Prote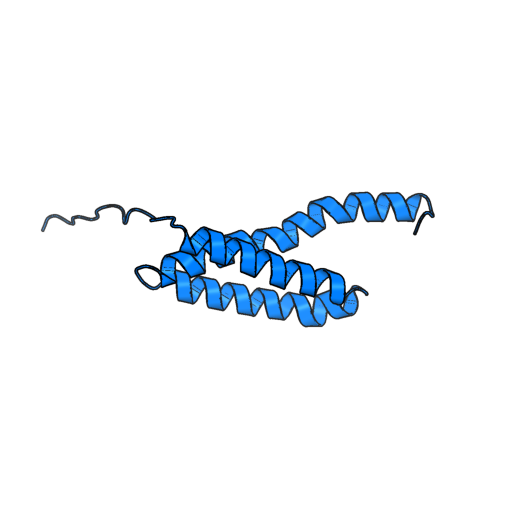in AF-A0A6N4V7I0-F1 (afdb_monomer_lite)

pLDDT: mean 78.99, std 10.54, range [45.84, 93.19]

Secondary structure (DSSP, 8-state):
-------------HHHHHHHHHHHHHHHHHHHHT-SHHHIIIIIHHHHHHHHHHHHHHHTSSTHHHHHHHHHHHHHTHHHHHHHHHHHHHHHHHHTT--

Foldseek 3Di:
DPPPPPPPPQDQDPLLQVL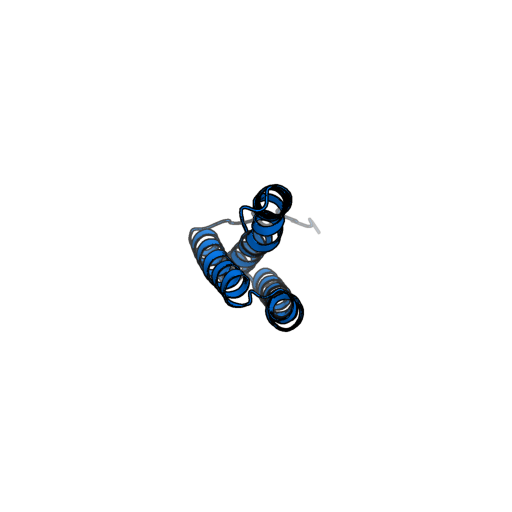LVVLLVVLVVCCVVQPPPVSCVVPSVVVLVVLLVCLVVQCPDDDSSVNNSNSNVNNSVNNVVCCVVVVVVVVVCVVVVVD

Structure (mmCIF, N/CA/C/O backbone):
data_AF-A0A6N4V7I0-F1
#
_entry.id   AF-A0A6N4V7I0-F1
#
loop_
_atom_site.group_PDB
_atom_site.id
_atom_site.type_symbol
_atom_site.label_atom_id
_atom_site.label_alt_id
_atom_site.label_comp_id
_atom_site.label_asym_id
_atom_site.label_entity_id
_atom_site.label_seq_id
_atom_site.pdbx_PDB_ins_code
_atom_site.Cartn_x
_atom_site.Cartn_y
_atom_site.Cartn_z
_atom_site.occupancy
_atom_site.B_iso_or_equiv
_atom_site.auth_seq_id
_atom_site.auth_comp_id
_atom_site.auth_asym_id
_atom_site.auth_atom_id
_atom_site.pdbx_PDB_model_num
ATOM 1 N N . MET A 1 1 ? -40.394 -4.606 15.608 1.00 45.84 1 MET A N 1
ATOM 2 C CA . MET A 1 1 ? -38.929 -4.476 15.752 1.00 45.84 1 MET A CA 1
ATOM 3 C C . MET A 1 1 ? -38.437 -3.610 14.606 1.00 45.84 1 MET A C 1
ATOM 5 O O . MET A 1 1 ? -38.355 -4.094 13.486 1.00 45.84 1 MET A O 1
ATOM 9 N N . VAL A 1 2 ? -38.251 -2.310 14.847 1.00 53.47 2 VAL A N 1
ATOM 10 C CA . VAL A 1 2 ? -37.683 -1.396 13.845 1.00 53.47 2 VAL A CA 1
ATOM 11 C C . VAL A 1 2 ? -36.194 -1.711 13.766 1.00 53.47 2 VAL A C 1
ATOM 13 O O . VAL A 1 2 ? -35.484 -1.617 14.763 1.00 53.47 2 VAL A O 1
ATOM 16 N N . ASN A 1 3 ? -35.750 -2.192 12.609 1.00 56.22 3 ASN A N 1
ATOM 17 C CA . ASN A 1 3 ? -34.349 -2.475 12.349 1.00 56.22 3 ASN A CA 1
ATOM 18 C C . ASN A 1 3 ? -33.684 -1.134 12.010 1.00 56.22 3 ASN A C 1
ATOM 20 O O . ASN A 1 3 ? -33.692 -0.708 10.856 1.00 56.22 3 ASN A O 1
ATOM 24 N N . ASP A 1 4 ? -33.191 -0.429 13.032 1.00 53.34 4 ASP A N 1
ATOM 25 C CA . ASP A 1 4 ? -32.438 0.822 12.894 1.00 53.34 4 ASP A CA 1
ATOM 26 C C . ASP A 1 4 ? -31.053 0.537 12.290 1.00 53.34 4 ASP A C 1
ATOM 28 O O . ASP A 1 4 ? -30.012 0.707 12.928 1.00 53.34 4 ASP A O 1
ATOM 32 N N . ALA A 1 5 ? -31.020 0.105 11.029 1.00 55.72 5 ALA A N 1
ATOM 33 C CA . ALA A 1 5 ? -29.809 0.048 10.225 1.00 55.72 5 ALA A CA 1
ATOM 34 C C . ALA A 1 5 ? -29.402 1.481 9.852 1.00 55.72 5 ALA A C 1
ATOM 36 O O . ALA A 1 5 ? -29.497 1.905 8.700 1.00 55.72 5 ALA A O 1
ATOM 37 N N . ARG A 1 6 ? -28.979 2.273 10.846 1.00 54.94 6 ARG A N 1
ATOM 38 C CA . ARG A 1 6 ? -28.317 3.550 10.577 1.00 54.94 6 ARG A CA 1
ATOM 39 C C . ARG A 1 6 ? -27.077 3.215 9.748 1.00 54.94 6 ARG A C 1
ATOM 41 O O . ARG A 1 6 ? -26.273 2.406 10.220 1.00 54.94 6 ARG A O 1
ATOM 48 N N . PRO A 1 7 ? -26.891 3.792 8.547 1.00 51.91 7 PRO A N 1
ATOM 49 C CA . PRO A 1 7 ? -25.664 3.580 7.798 1.00 51.91 7 PRO A CA 1
ATOM 50 C C . PRO A 1 7 ? -24.514 3.980 8.719 1.00 51.91 7 PRO A C 1
ATOM 52 O O . PRO A 1 7 ? -24.463 5.125 9.179 1.00 51.91 7 PRO A O 1
ATOM 55 N N . GLN A 1 8 ? -23.647 3.023 9.071 1.00 59.09 8 GLN A N 1
ATOM 56 C CA . GLN A 1 8 ? -22.433 3.312 9.825 1.00 59.09 8 GLN A CA 1
ATOM 57 C C . GLN A 1 8 ? -21.690 4.375 9.023 1.00 59.09 8 GLN A C 1
ATOM 59 O O . GLN A 1 8 ? -21.141 4.076 7.964 1.00 59.09 8 GLN A O 1
ATOM 64 N N . ARG A 1 9 ? -21.738 5.637 9.473 1.00 53.94 9 ARG A N 1
ATOM 65 C CA . ARG A 1 9 ? -21.036 6.723 8.792 1.00 53.94 9 ARG A CA 1
ATOM 66 C C . ARG A 1 9 ? -19.574 6.320 8.756 1.00 53.94 9 ARG A C 1
ATOM 68 O O . ARG A 1 9 ? -18.927 6.198 9.796 1.00 53.94 9 ARG A O 1
ATOM 75 N N . VAL A 1 10 ? -19.088 6.054 7.550 1.00 58.28 10 VAL A N 1
ATOM 76 C CA . VAL A 1 10 ? -17.702 5.705 7.281 1.00 58.28 10 VAL A CA 1
ATOM 77 C C . VAL A 1 10 ? -16.881 6.941 7.635 1.00 58.28 10 VAL A C 1
ATOM 79 O O . VAL A 1 10 ? -16.753 7.872 6.851 1.00 58.28 10 VAL A O 1
ATOM 82 N N . SER A 1 11 ? -16.432 7.009 8.888 1.00 65.19 11 SER A N 1
ATOM 83 C CA . SER A 1 11 ? -15.650 8.133 9.392 1.00 65.19 11 SER A CA 1
ATOM 84 C C . SER A 1 11 ? -14.232 8.002 8.851 1.00 65.19 11 SER A C 1
ATOM 86 O O . SER A 1 11 ? -13.486 7.132 9.301 1.00 65.19 11 SER A O 1
ATOM 88 N N . TYR A 1 12 ? -13.901 8.806 7.844 1.00 68.88 12 TYR A N 1
ATOM 89 C CA . TYR A 1 12 ? -12.536 9.041 7.384 1.00 68.88 12 TYR A CA 1
ATOM 90 C C . TYR A 1 12 ? -11.954 10.159 8.249 1.00 68.88 12 TYR A C 1
ATOM 92 O O . TYR A 1 12 ? -12.548 11.231 8.354 1.00 68.88 12 TYR A O 1
ATOM 100 N N . GLY A 1 13 ? -10.838 9.888 8.923 1.00 81.38 13 GLY A N 1
ATOM 101 C CA . GLY A 1 13 ? -10.229 10.825 9.867 1.00 81.38 13 GLY A CA 1
ATOM 102 C C . GLY A 1 13 ? -8.738 11.033 9.608 1.00 81.38 13 GLY A C 1
ATOM 103 O O . GLY A 1 13 ? -8.166 10.364 8.744 1.00 81.38 13 GLY A O 1
ATOM 104 N N . PRO A 1 14 ? -8.076 11.906 10.388 1.00 85.62 14 PRO A N 1
ATOM 105 C CA . PRO A 1 14 ? -6.634 12.144 10.286 1.00 85.62 14 PRO A CA 1
ATOM 106 C C . PRO A 1 14 ? -5.807 10.853 10.371 1.00 85.62 14 PRO A C 1
ATOM 108 O O . PRO A 1 14 ? -4.824 10.698 9.654 1.00 85.62 14 PRO A O 1
ATOM 111 N N . ALA A 1 15 ? -6.250 9.886 11.183 1.00 83.81 15 ALA A N 1
ATOM 112 C CA . ALA A 1 15 ? -5.601 8.584 11.306 1.00 83.81 15 ALA A CA 1
ATOM 113 C C . ALA A 1 15 ? -5.611 7.777 9.995 1.00 83.81 15 ALA A C 1
ATOM 115 O O . ALA A 1 15 ? -4.632 7.102 9.698 1.00 83.81 15 ALA A O 1
ATOM 116 N N . THR A 1 16 ? -6.672 7.875 9.184 1.00 84.31 16 THR A N 1
ATOM 117 C CA . THR A 1 16 ? -6.722 7.248 7.852 1.00 84.31 16 THR A CA 1
ATOM 118 C C . THR A 1 16 ? -5.678 7.850 6.924 1.00 84.31 16 THR A C 1
ATOM 120 O O . THR A 1 16 ? -4.989 7.114 6.226 1.00 84.31 16 THR A O 1
ATOM 123 N N . PHE A 1 17 ? -5.541 9.177 6.929 1.00 85.31 17 PHE A N 1
ATOM 124 C CA . PHE A 1 17 ? -4.571 9.864 6.081 1.00 85.31 17 PHE A CA 1
ATOM 125 C C . PHE A 1 17 ? -3.133 9.500 6.459 1.00 85.31 17 PHE A C 1
ATOM 127 O O . PHE A 1 17 ? -2.355 9.112 5.593 1.00 85.31 17 PHE A O 1
ATOM 134 N N . VAL A 1 18 ? -2.799 9.554 7.752 1.00 88.94 18 VAL A N 1
ATOM 135 C CA . VAL A 1 18 ? -1.460 9.185 8.239 1.00 88.94 18 VAL A CA 1
ATOM 136 C C . VAL A 1 18 ? -1.156 7.720 7.932 1.00 88.94 18 VAL A C 1
ATOM 138 O O . VAL A 1 18 ? -0.080 7.419 7.425 1.00 88.94 18 VAL A O 1
ATOM 141 N N . ALA A 1 19 ? -2.109 6.815 8.174 1.00 84.81 19 ALA A N 1
ATOM 142 C CA . ALA A 1 19 ? -1.939 5.400 7.864 1.00 84.81 19 ALA A CA 1
ATOM 143 C C . ALA A 1 19 ? -1.730 5.156 6.364 1.00 84.81 19 ALA A C 1
ATOM 145 O O . ALA A 1 19 ? -0.862 4.368 6.003 1.00 84.81 19 ALA A O 1
ATOM 146 N N . ALA A 1 20 ? -2.465 5.857 5.496 1.00 87.81 20 ALA A N 1
ATOM 147 C CA . ALA A 1 20 ? -2.245 5.783 4.056 1.00 87.81 20 ALA A CA 1
ATOM 148 C C . ALA A 1 20 ? -0.843 6.267 3.685 1.00 87.81 20 ALA A C 1
ATOM 150 O O . ALA A 1 20 ? -0.122 5.549 3.006 1.00 87.81 20 ALA A O 1
ATOM 151 N N . LEU A 1 21 ? -0.425 7.435 4.177 1.00 89.25 21 LEU A N 1
ATOM 152 C CA . LEU A 1 21 ? 0.878 8.012 3.847 1.00 89.25 21 LEU A CA 1
ATOM 153 C C . LEU A 1 21 ? 2.041 7.101 4.269 1.00 89.25 21 LEU A C 1
ATOM 155 O O . LEU A 1 21 ? 2.974 6.884 3.499 1.00 89.25 21 LEU A O 1
ATOM 159 N N . VAL A 1 22 ? 1.965 6.548 5.483 1.00 89.06 22 VAL A N 1
ATOM 160 C CA . VAL A 1 22 ? 2.971 5.617 6.011 1.00 89.06 22 VAL A CA 1
ATOM 161 C C . VAL A 1 22 ? 2.981 4.323 5.203 1.00 89.06 22 VAL A C 1
ATOM 163 O O . VAL A 1 22 ? 4.059 3.845 4.858 1.00 89.06 22 VAL A O 1
ATOM 166 N N . ASN A 1 23 ? 1.808 3.782 4.860 1.00 86.81 23 ASN A N 1
ATOM 167 C CA . ASN A 1 23 ? 1.742 2.550 4.081 1.00 86.81 23 ASN A CA 1
ATOM 168 C C . ASN A 1 23 ? 2.324 2.738 2.675 1.00 86.81 23 ASN A C 1
ATOM 170 O O . ASN A 1 23 ? 3.125 1.922 2.232 1.00 86.81 23 ASN A O 1
ATOM 174 N N . ILE A 1 24 ? 1.998 3.858 2.018 1.00 87.00 24 ILE A N 1
ATOM 175 C CA . ILE A 1 24 ? 2.576 4.236 0.720 1.00 87.00 24 ILE A CA 1
ATOM 176 C C . ILE A 1 24 ? 4.095 4.290 0.827 1.00 87.00 24 ILE A C 1
ATOM 178 O O . ILE A 1 24 ? 4.782 3.661 0.032 1.00 87.00 24 ILE A O 1
ATOM 182 N N . LEU A 1 25 ? 4.627 4.997 1.828 1.00 87.06 25 LEU A N 1
ATOM 183 C CA . LEU A 1 25 ? 6.071 5.140 1.996 1.00 87.06 25 LEU A CA 1
ATOM 184 C C . LEU A 1 25 ? 6.767 3.780 2.142 1.00 87.06 25 LEU A C 1
ATOM 186 O O . LEU A 1 25 ? 7.773 3.540 1.482 1.00 87.06 25 LEU A O 1
ATOM 190 N N . ILE A 1 26 ? 6.237 2.892 2.985 1.00 84.69 26 ILE A N 1
ATOM 191 C CA . ILE A 1 26 ? 6.826 1.567 3.224 1.00 84.69 26 ILE A CA 1
ATOM 192 C C . ILE A 1 26 ? 6.787 0.721 1.950 1.00 84.69 26 ILE A C 1
ATOM 194 O O . ILE A 1 26 ? 7.800 0.134 1.569 1.00 84.69 26 ILE A O 1
ATOM 198 N N . VAL A 1 27 ? 5.628 0.672 1.292 1.00 83.62 27 VAL A N 1
ATOM 199 C CA . VAL A 1 27 ? 5.411 -0.143 0.096 1.00 83.62 27 VAL A CA 1
ATOM 200 C C . VAL A 1 27 ? 6.278 0.337 -1.065 1.00 83.62 27 VAL A C 1
ATOM 202 O O . VAL A 1 27 ? 6.945 -0.478 -1.697 1.00 83.62 27 VAL A O 1
ATOM 205 N N . GLU A 1 28 ? 6.328 1.645 -1.311 1.00 83.75 28 GLU A N 1
ATOM 206 C CA . GLU A 1 28 ? 7.142 2.238 -2.376 1.00 83.75 28 GLU A CA 1
ATOM 207 C C . GLU A 1 28 ? 8.636 2.015 -2.129 1.00 83.75 28 GLU A C 1
ATOM 209 O O . GLU A 1 28 ? 9.354 1.556 -3.017 1.00 83.75 28 GLU A O 1
ATOM 214 N N . VAL A 1 29 ? 9.118 2.260 -0.907 1.00 83.88 29 VAL A N 1
ATOM 215 C CA . VAL A 1 29 ? 10.528 2.022 -0.564 1.00 83.88 29 VAL A CA 1
ATOM 216 C C . VAL A 1 29 ? 10.890 0.544 -0.740 1.00 83.88 29 VAL A C 1
ATOM 218 O O . VAL A 1 29 ? 11.930 0.238 -1.323 1.00 83.88 29 VAL A O 1
ATOM 221 N N . ALA A 1 30 ? 10.034 -0.380 -0.299 1.00 79.50 30 ALA A N 1
ATOM 222 C CA . ALA A 1 30 ? 10.255 -1.813 -0.492 1.00 79.50 30 ALA A CA 1
ATOM 223 C C . ALA A 1 30 ? 10.257 -2.208 -1.980 1.00 79.50 30 ALA A C 1
ATOM 225 O O . ALA A 1 30 ? 11.084 -3.019 -2.406 1.00 79.50 30 ALA A O 1
ATOM 226 N N . LEU A 1 31 ? 9.366 -1.619 -2.779 1.00 80.12 31 LEU A N 1
ATOM 227 C CA . LEU A 1 31 ? 9.259 -1.870 -4.214 1.00 80.12 31 LEU A CA 1
ATOM 228 C C . LEU A 1 31 ? 10.530 -1.446 -4.956 1.00 80.12 31 LEU A C 1
ATOM 230 O O . LEU A 1 31 ? 11.071 -2.227 -5.738 1.00 80.12 31 LEU A O 1
ATOM 234 N N . TRP A 1 32 ? 11.058 -0.258 -4.663 1.00 78.75 32 TRP A N 1
ATOM 235 C CA . TRP A 1 32 ? 12.271 0.245 -5.312 1.00 78.75 32 TRP A CA 1
ATOM 236 C C . TRP A 1 32 ? 13.558 -0.427 -4.811 1.00 78.75 32 TRP A C 1
ATOM 238 O O . TRP A 1 32 ? 14.470 -0.652 -5.605 1.00 78.75 32 TRP A O 1
ATOM 248 N N . LEU A 1 33 ? 13.640 -0.808 -3.530 1.00 77.56 33 LEU A N 1
ATOM 249 C CA . LEU A 1 33 ? 14.811 -1.514 -2.982 1.00 77.56 33 LEU A CA 1
ATOM 250 C C . LEU A 1 33 ? 14.956 -2.955 -3.488 1.00 77.56 33 LEU A C 1
ATOM 252 O O . LEU A 1 33 ? 16.047 -3.516 -3.436 1.00 77.56 33 LEU A O 1
ATOM 256 N N . THR A 1 34 ? 13.868 -3.568 -3.954 1.00 70.38 34 THR A N 1
ATOM 257 C CA . THR A 1 34 ? 13.855 -4.965 -4.419 1.00 70.38 34 THR A CA 1
ATOM 258 C C . THR A 1 34 ? 14.007 -5.102 -5.934 1.00 70.38 34 THR A C 1
ATOM 260 O O . THR A 1 34 ? 13.803 -6.182 -6.487 1.00 70.38 34 THR A O 1
ATOM 263 N N . VAL A 1 35 ? 14.421 -4.036 -6.622 1.00 68.25 35 VAL A N 1
ATOM 264 C CA . VAL A 1 35 ? 14.938 -4.115 -7.993 1.00 68.25 35 VAL A CA 1
ATOM 265 C C . VAL A 1 35 ? 16.336 -4.758 -7.918 1.00 68.25 35 VAL A C 1
ATOM 267 O O . VAL A 1 35 ? 17.213 -4.191 -7.268 1.00 68.25 35 VAL A O 1
ATOM 270 N N . PRO A 1 36 ? 16.579 -5.946 -8.518 1.00 64.75 36 PRO A N 1
ATOM 271 C CA . PRO A 1 36 ? 15.947 -6.479 -9.7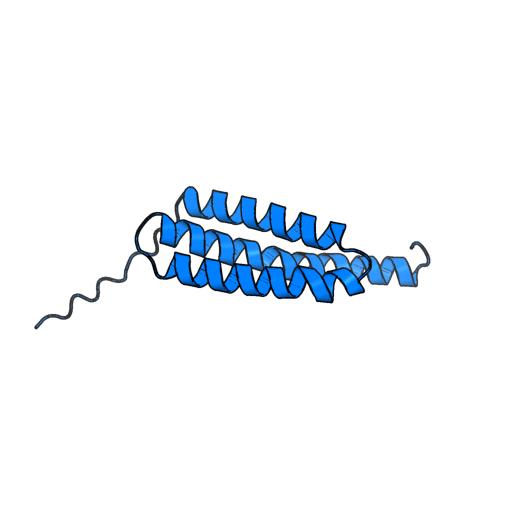29 1.00 64.75 36 PRO A CA 1
ATOM 272 C C . PRO A 1 36 ? 14.703 -7.359 -9.492 1.00 64.75 36 PRO A C 1
ATOM 274 O O . PRO A 1 36 ? 14.639 -8.131 -8.540 1.00 64.75 36 PRO A O 1
ATOM 277 N N . TRP A 1 37 ? 13.758 -7.297 -10.444 1.00 64.62 37 TRP A N 1
ATOM 278 C CA . TRP A 1 37 ? 12.373 -7.825 -10.455 1.00 64.62 37 TRP A CA 1
ATOM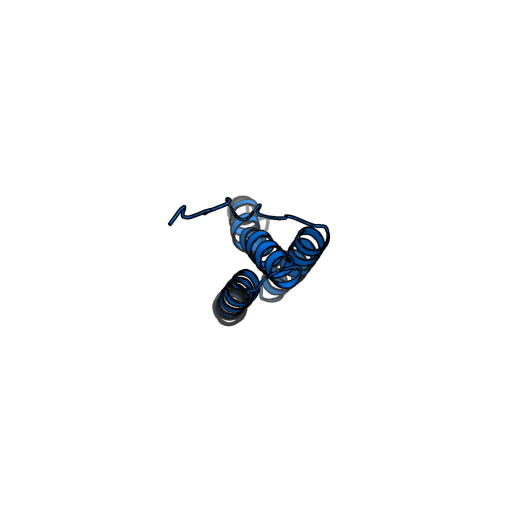 279 C C . TRP A 1 37 ? 12.095 -9.197 -9.802 1.00 64.62 37 TRP A C 1
ATOM 281 O O . TRP A 1 37 ? 10.972 -9.448 -9.368 1.00 64.62 37 TRP A O 1
ATOM 291 N N . ILE A 1 38 ? 13.089 -10.085 -9.705 1.00 61.62 38 ILE A N 1
ATOM 292 C CA . ILE A 1 38 ? 12.974 -11.382 -9.018 1.00 61.62 38 ILE A CA 1
ATOM 293 C C . ILE A 1 38 ? 12.749 -11.189 -7.512 1.00 61.62 38 ILE A C 1
ATOM 295 O O . ILE A 1 38 ? 11.894 -11.855 -6.928 1.00 61.62 38 ILE A O 1
ATOM 299 N N . ALA A 1 39 ? 13.470 -10.260 -6.879 1.00 64.06 39 ALA A N 1
ATOM 300 C CA . ALA A 1 39 ? 13.292 -9.986 -5.457 1.00 64.06 39 ALA A CA 1
ATOM 301 C C . ALA A 1 39 ? 11.943 -9.299 -5.183 1.00 64.06 39 ALA A C 1
ATOM 303 O O . ALA A 1 39 ? 11.306 -9.589 -4.173 1.00 64.06 39 ALA A O 1
ATOM 304 N N . LEU A 1 40 ? 11.446 -8.480 -6.113 1.00 66.75 40 LEU A N 1
ATOM 305 C CA . LEU A 1 40 ? 10.110 -7.885 -6.027 1.00 66.75 40 LEU A CA 1
ATOM 306 C C . LEU A 1 40 ? 9.019 -8.969 -5.958 1.00 66.75 40 LEU A C 1
ATOM 308 O O . LEU A 1 40 ? 8.185 -8.955 -5.053 1.00 66.75 40 LEU A O 1
ATOM 312 N N . ALA A 1 41 ? 9.054 -9.960 -6.853 1.00 66.50 41 ALA A N 1
ATOM 313 C CA . ALA A 1 41 ? 8.064 -11.038 -6.858 1.00 66.50 41 ALA A CA 1
ATOM 314 C C . ALA A 1 41 ? 8.133 -11.926 -5.601 1.00 66.50 41 ALA A C 1
ATOM 316 O O . ALA A 1 41 ? 7.099 -12.350 -5.089 1.00 66.50 41 ALA A O 1
ATOM 317 N N . VAL A 1 42 ? 9.337 -12.200 -5.091 1.00 73.31 42 VAL A N 1
ATOM 318 C CA . VAL A 1 42 ? 9.535 -13.107 -3.946 1.00 73.31 42 VAL A CA 1
ATOM 319 C C . VAL A 1 42 ? 9.290 -12.421 -2.601 1.00 73.31 42 VAL A C 1
ATOM 321 O O . VAL A 1 42 ? 8.800 -13.070 -1.683 1.00 73.31 42 VAL A O 1
ATOM 324 N N . PHE A 1 43 ? 9.604 -11.131 -2.463 1.00 71.50 43 PHE A N 1
ATOM 325 C CA . PHE A 1 43 ? 9.537 -10.431 -1.174 1.00 71.50 43 PHE A CA 1
ATOM 326 C C . PHE A 1 43 ? 8.398 -9.415 -1.091 1.00 71.50 43 PHE A C 1
ATOM 328 O O . PHE A 1 43 ? 7.687 -9.389 -0.087 1.00 71.50 43 PHE A O 1
ATOM 335 N N . VAL A 1 44 ? 8.176 -8.608 -2.132 1.00 73.44 44 VAL A N 1
ATOM 336 C CA . VAL A 1 44 ? 7.158 -7.543 -2.093 1.00 73.44 44 VAL A CA 1
ATOM 337 C C . VAL A 1 44 ? 5.760 -8.125 -2.224 1.00 73.44 44 VAL A C 1
ATOM 339 O O . VAL A 1 44 ? 4.871 -7.716 -1.488 1.00 73.44 44 VAL A O 1
ATOM 342 N N . VAL A 1 45 ? 5.553 -9.124 -3.089 1.00 78.19 45 VAL A N 1
ATOM 343 C CA . VAL A 1 45 ? 4.222 -9.732 -3.250 1.00 78.19 45 VAL A CA 1
ATOM 344 C C . VAL A 1 45 ? 3.728 -10.367 -1.943 1.00 78.19 45 VAL A C 1
ATOM 346 O O . VAL A 1 45 ? 2.635 -9.999 -1.512 1.00 78.19 45 VAL A O 1
ATOM 349 N N . PRO A 1 46 ? 4.486 -11.237 -1.240 1.00 80.88 46 PRO A N 1
ATOM 350 C CA . PRO A 1 46 ? 4.033 -11.760 0.049 1.00 80.88 46 PRO A CA 1
ATOM 351 C C . PRO A 1 46 ? 3.834 -10.670 1.103 1.00 80.88 46 PRO A C 1
ATOM 353 O O . PRO A 1 46 ? 2.875 -10.743 1.870 1.00 80.88 46 PRO A O 1
ATOM 356 N N . LEU A 1 47 ? 4.691 -9.643 1.120 1.00 81.44 47 LEU A N 1
ATOM 357 C CA . LEU A 1 47 ? 4.557 -8.509 2.034 1.00 81.44 47 LEU A CA 1
ATOM 358 C C . LEU A 1 47 ? 3.245 -7.748 1.797 1.00 81.44 47 LEU A C 1
ATOM 360 O O . LEU A 1 47 ? 2.531 -7.472 2.756 1.00 81.44 47 LEU A O 1
ATOM 364 N N . LEU A 1 48 ? 2.875 -7.498 0.538 1.00 83.00 48 LEU A N 1
ATOM 365 C CA . LEU A 1 48 ? 1.594 -6.885 0.174 1.00 83.00 48 LEU A CA 1
ATOM 366 C C . LEU A 1 48 ? 0.401 -7.767 0.563 1.00 83.00 48 LEU A C 1
ATOM 368 O O . LEU A 1 48 ? -0.612 -7.248 1.025 1.00 83.00 48 LEU A O 1
ATOM 372 N N . VAL A 1 49 ? 0.505 -9.095 0.421 1.00 85.81 49 VAL A N 1
ATOM 373 C CA . VAL A 1 49 ? -0.560 -10.012 0.869 1.00 85.81 49 VAL A CA 1
ATOM 374 C C . VAL A 1 49 ? -0.752 -9.922 2.381 1.00 85.81 49 VAL A C 1
ATOM 376 O O . VAL A 1 49 ? -1.887 -9.821 2.850 1.00 85.81 49 VAL A O 1
ATOM 379 N N . VAL A 1 50 ? 0.338 -9.928 3.152 1.00 86.81 50 VAL A N 1
ATOM 380 C CA . VAL A 1 50 ? 0.269 -9.763 4.610 1.00 86.81 50 VAL A CA 1
ATOM 381 C C . VAL A 1 50 ? -0.334 -8.404 4.963 1.00 86.81 50 VAL A C 1
ATOM 383 O O . VAL A 1 50 ? -1.221 -8.342 5.815 1.00 86.81 50 VAL A O 1
ATOM 386 N N . ASP A 1 51 ? 0.078 -7.340 4.277 1.00 84.31 51 ASP A N 1
ATOM 387 C CA . ASP A 1 51 ? -0.429 -5.988 4.506 1.00 84.31 51 ASP A CA 1
ATOM 388 C C . ASP A 1 51 ? -1.941 -5.881 4.253 1.00 84.31 51 ASP A C 1
ATOM 390 O O . ASP A 1 51 ? -2.675 -5.363 5.095 1.00 84.31 51 ASP A O 1
ATOM 394 N N . VAL A 1 52 ? -2.446 -6.480 3.166 1.00 86.62 52 VAL A N 1
ATOM 395 C CA . VAL A 1 52 ? -3.892 -6.585 2.883 1.00 86.62 52 VAL A CA 1
ATOM 396 C C . VAL A 1 52 ? -4.629 -7.279 4.021 1.00 86.62 52 VAL A C 1
ATOM 398 O O . VAL A 1 52 ? -5.680 -6.805 4.458 1.00 86.62 52 VAL A O 1
ATOM 401 N N . VAL A 1 53 ? -4.104 -8.412 4.496 1.00 88.62 53 VAL A N 1
ATOM 402 C CA . VAL A 1 53 ? -4.735 -9.188 5.571 1.00 88.62 53 VAL A CA 1
ATOM 403 C C . VAL A 1 53 ? -4.794 -8.358 6.851 1.00 88.62 53 VAL A C 1
ATOM 405 O O . VAL A 1 53 ? -5.850 -8.273 7.483 1.00 88.62 53 VAL A O 1
ATOM 408 N N . VAL A 1 54 ? -3.697 -7.689 7.207 1.00 86.94 54 VAL A N 1
ATOM 409 C CA . VAL A 1 54 ? -3.635 -6.791 8.366 1.00 86.94 54 VAL A CA 1
ATOM 410 C C . VAL A 1 54 ? -4.630 -5.641 8.201 1.00 86.94 54 VAL A C 1
ATOM 412 O O . VAL A 1 54 ? -5.449 -5.406 9.091 1.00 86.94 54 VAL A O 1
ATOM 415 N N . ALA A 1 55 ? -4.645 -4.978 7.048 1.00 84.25 55 ALA A N 1
ATOM 416 C CA . ALA A 1 55 ? -5.547 -3.870 6.757 1.00 84.25 55 ALA A CA 1
ATOM 417 C C . ALA A 1 55 ? -7.031 -4.286 6.812 1.00 84.25 55 ALA A C 1
ATOM 419 O O . ALA A 1 55 ? -7.867 -3.542 7.341 1.00 84.25 55 ALA A O 1
ATOM 420 N N . ALA A 1 56 ? -7.366 -5.491 6.340 1.00 84.94 56 ALA A N 1
ATOM 421 C CA . ALA A 1 56 ? -8.710 -6.061 6.420 1.00 84.94 56 ALA A CA 1
ATOM 422 C C . ALA A 1 56 ? -9.126 -6.344 7.874 1.00 84.94 56 ALA A C 1
ATOM 424 O O . ALA A 1 56 ? -10.228 -5.966 8.282 1.00 84.94 56 ALA A O 1
ATOM 425 N N . ILE A 1 57 ? -8.228 -6.924 8.680 1.00 87.50 57 ILE A N 1
ATOM 426 C CA . ILE A 1 57 ? -8.456 -7.169 10.114 1.00 87.50 57 ILE A CA 1
ATOM 427 C C . ILE A 1 57 ? -8.629 -5.849 10.875 1.00 87.50 57 ILE A C 1
ATOM 429 O O . ILE A 1 57 ? -9.494 -5.741 11.744 1.00 87.50 57 ILE A O 1
ATOM 433 N N . LEU A 1 58 ? -7.828 -4.826 10.571 1.00 84.25 58 LEU A N 1
ATOM 434 C CA . LEU A 1 58 ? -7.959 -3.515 11.210 1.00 84.25 58 LEU A CA 1
ATOM 435 C C . LEU A 1 58 ? -9.268 -2.829 10.806 1.00 84.25 58 LEU A C 1
ATOM 437 O O . LEU A 1 58 ? -9.948 -2.256 11.657 1.00 84.25 58 LEU A O 1
ATOM 441 N N . THR A 1 59 ? -9.666 -2.948 9.538 1.00 85.44 59 THR A N 1
ATOM 442 C CA . THR A 1 59 ? -10.930 -2.397 9.025 1.00 85.44 59 THR A CA 1
ATOM 443 C C . THR A 1 59 ? -12.159 -3.044 9.669 1.00 85.44 59 THR A C 1
ATOM 445 O O . THR A 1 59 ? -13.177 -2.371 9.822 1.00 85.44 59 THR A O 1
ATOM 448 N N . SER A 1 60 ? -12.080 -4.314 10.088 1.00 82.19 60 SER A N 1
ATOM 449 C CA . SER A 1 60 ? -13.186 -4.999 10.775 1.00 82.19 60 SER A CA 1
ATOM 450 C C . SER A 1 60 ? -13.354 -4.586 12.244 1.00 82.19 60 SER A C 1
ATOM 452 O O . SER A 1 60 ? -14.313 -5.004 12.895 1.00 82.19 60 SER A O 1
ATOM 454 N N . ARG A 1 61 ? -12.428 -3.796 12.804 1.00 83.81 61 ARG A N 1
ATOM 455 C CA . ARG A 1 61 ? -12.543 -3.221 14.154 1.00 83.81 61 ARG A CA 1
ATOM 456 C C . ARG A 1 61 ? -13.324 -1.905 14.115 1.00 83.81 61 ARG A C 1
ATOM 458 O O . ARG A 1 61 ? -13.603 -1.359 13.056 1.00 83.81 61 ARG A O 1
ATOM 465 N N . SER A 1 62 ? -13.692 -1.378 15.281 1.00 80.00 62 SER A N 1
ATOM 466 C CA . SER A 1 62 ? -14.383 -0.088 15.415 1.00 80.00 62 SER A CA 1
ATOM 467 C C . SER A 1 62 ? -13.429 1.046 15.806 1.00 80.00 62 SER A C 1
ATOM 469 O O . SER A 1 62 ? -12.405 0.823 16.450 1.00 80.00 62 SER A O 1
ATOM 471 N N . GLY A 1 63 ? -13.793 2.286 15.467 1.00 82.44 63 GLY A N 1
ATOM 472 C CA . GLY A 1 63 ? -13.062 3.488 15.883 1.00 82.44 63 GLY A CA 1
ATOM 473 C C . GLY A 1 63 ? -11.781 3.734 15.082 1.00 82.44 63 GLY A C 1
ATOM 474 O O . GLY A 1 63 ? -11.749 3.537 13.867 1.00 82.44 63 GLY A O 1
ATOM 475 N N . THR A 1 64 ? -10.722 4.182 15.757 1.00 83.00 64 THR A N 1
ATOM 476 C CA . THR A 1 64 ? -9.449 4.583 15.130 1.00 83.00 64 THR A CA 1
ATOM 477 C C . THR A 1 64 ? -8.757 3.432 14.395 1.00 83.00 64 THR A C 1
ATOM 479 O O . THR A 1 64 ? -8.159 3.650 13.347 1.00 83.00 64 THR A O 1
ATOM 482 N N . LEU A 1 65 ? -8.893 2.190 14.870 1.00 82.19 65 LEU A N 1
ATOM 483 C CA . LEU A 1 65 ? -8.332 1.013 14.190 1.00 82.19 65 LEU A CA 1
ATOM 484 C C . LEU A 1 65 ? -8.971 0.784 12.811 1.00 82.19 65 LEU A C 1
ATOM 486 O O . LEU A 1 65 ? -8.264 0.503 11.846 1.00 82.19 65 LEU A O 1
ATOM 490 N N . ALA A 1 66 ? -10.282 1.015 12.695 1.00 83.75 66 ALA A N 1
ATOM 491 C CA . ALA A 1 66 ? -10.998 0.962 11.421 1.00 83.75 66 ALA A CA 1
ATOM 492 C C . ALA A 1 66 ? -10.495 2.033 10.444 1.00 83.75 66 ALA A C 1
ATOM 494 O O . ALA A 1 66 ? -10.401 1.808 9.239 1.00 83.75 66 ALA A O 1
ATOM 495 N N . GLN A 1 67 ? -10.172 3.219 10.972 1.00 85.88 67 GLN A N 1
ATOM 496 C CA . GLN A 1 67 ? -9.621 4.324 10.193 1.00 85.88 67 GLN A CA 1
ATOM 497 C C . GLN A 1 67 ? -8.228 4.003 9.658 1.00 85.88 67 GLN A C 1
ATOM 499 O O . GLN A 1 67 ? -7.965 4.297 8.492 1.00 85.88 67 GLN A O 1
ATOM 504 N N . VAL A 1 68 ? -7.374 3.383 10.475 1.00 85.94 68 VAL A N 1
ATOM 505 C CA . VAL A 1 68 ? -6.028 2.94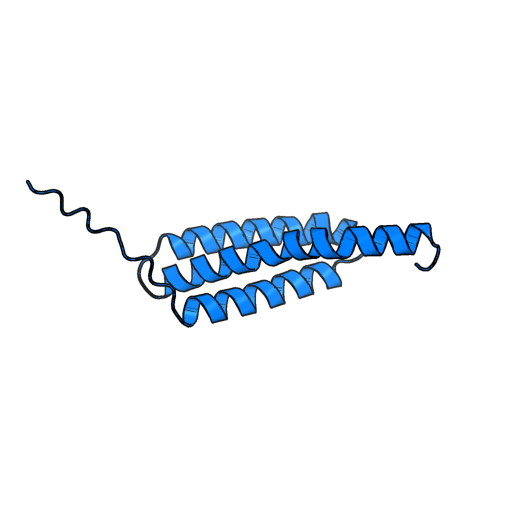7 10.077 1.00 85.94 68 VAL A CA 1
ATOM 506 C C . VAL A 1 68 ? -6.104 1.863 9.005 1.00 85.94 68 VAL A C 1
ATOM 508 O O . VAL A 1 68 ? -5.478 2.021 7.963 1.00 85.94 68 VAL A O 1
ATOM 511 N N . GLY A 1 69 ? -6.928 0.826 9.198 1.00 83.44 69 GLY A N 1
ATOM 512 C CA . GLY A 1 69 ? -7.096 -0.242 8.203 1.00 83.44 69 GLY A CA 1
ATOM 513 C C . GLY A 1 69 ? -7.536 0.287 6.835 1.00 83.44 69 GLY A C 1
ATOM 514 O O . GLY A 1 69 ? -6.968 -0.082 5.811 1.00 83.44 69 GLY A O 1
ATOM 515 N N . ARG A 1 70 ? -8.465 1.250 6.806 1.00 84.38 70 ARG A N 1
ATOM 516 C CA . ARG A 1 70 ? -8.870 1.930 5.561 1.00 84.38 70 ARG A CA 1
ATOM 517 C C . ARG A 1 70 ? -7.731 2.724 4.928 1.00 84.38 70 ARG A C 1
ATOM 519 O O . ARG A 1 70 ? -7.617 2.743 3.709 1.00 84.38 70 ARG A O 1
ATOM 526 N N . GLY A 1 71 ? -6.911 3.380 5.747 1.00 85.38 71 GLY A N 1
ATOM 527 C CA . GLY A 1 71 ? -5.743 4.121 5.279 1.00 85.38 71 GLY A CA 1
ATOM 528 C C . GLY A 1 71 ? -4.728 3.193 4.625 1.00 85.38 71 GLY A C 1
ATOM 529 O O . GLY A 1 71 ? -4.297 3.456 3.509 1.00 85.38 71 GLY A O 1
ATOM 530 N N . MET A 1 72 ? -4.437 2.060 5.263 1.00 88.25 72 MET A N 1
ATOM 531 C CA . MET A 1 72 ? -3.559 1.031 4.704 1.00 88.25 72 MET A CA 1
ATOM 532 C C . MET A 1 72 ? -4.076 0.516 3.356 1.00 88.25 72 MET A C 1
ATOM 534 O O . MET A 1 72 ? -3.315 0.500 2.395 1.00 88.25 72 MET A O 1
ATOM 538 N N . LEU A 1 73 ? -5.377 0.212 3.235 1.00 86.69 73 LEU A N 1
ATOM 539 C CA . LEU A 1 73 ? -5.975 -0.208 1.958 1.00 86.69 73 LEU A CA 1
ATOM 540 C C . LEU A 1 73 ? -5.834 0.850 0.854 1.00 86.69 73 LEU A C 1
ATOM 542 O O . LEU A 1 73 ? -5.553 0.500 -0.288 1.00 86.69 73 LEU A O 1
ATOM 546 N N . ILE A 1 74 ? -6.004 2.137 1.180 1.00 85.88 74 ILE A N 1
ATOM 547 C CA . ILE A 1 74 ? -5.762 3.232 0.226 1.00 85.88 74 ILE A CA 1
ATOM 548 C C . ILE A 1 74 ? -4.286 3.257 -0.175 1.00 85.88 74 ILE A C 1
ATOM 550 O O . ILE A 1 74 ? -3.974 3.361 -1.358 1.00 85.88 74 ILE A O 1
ATOM 554 N N . GLY A 1 75 ? -3.381 3.132 0.796 1.00 81.75 75 GLY A N 1
ATOM 555 C CA . GLY A 1 75 ? -1.949 3.133 0.526 1.00 81.75 75 GLY A CA 1
ATOM 556 C C . GLY A 1 75 ? -1.482 1.935 -0.299 1.00 81.75 75 GLY A C 1
ATOM 557 O O . GLY A 1 75 ? -0.586 2.076 -1.121 1.00 81.75 75 GLY A O 1
ATOM 558 N N . LEU A 1 76 ? -2.152 0.790 -0.178 1.00 83.62 76 LEU A N 1
ATOM 559 C CA . LEU A 1 76 ? -1.864 -0.396 -0.978 1.00 83.62 76 LEU A CA 1
ATOM 560 C C . LEU A 1 76 ? -2.139 -0.176 -2.474 1.00 83.62 76 LEU A C 1
ATOM 562 O O . LEU A 1 76 ? -1.480 -0.787 -3.307 1.00 83.62 76 LEU A O 1
ATOM 566 N N . ILE A 1 77 ? -3.074 0.714 -2.831 1.00 83.81 77 ILE A N 1
ATOM 567 C CA . ILE A 1 77 ? -3.353 1.073 -4.233 1.00 83.81 77 ILE A CA 1
ATOM 568 C C . ILE A 1 77 ? -2.163 1.819 -4.856 1.00 83.81 77 ILE A C 1
ATOM 570 O O . ILE A 1 77 ? -2.005 1.789 -6.077 1.00 83.81 77 ILE A O 1
ATOM 574 N N . ALA A 1 78 ? -1.293 2.437 -4.051 1.00 82.31 78 ALA A N 1
ATOM 575 C CA . ALA A 1 78 ? -0.123 3.134 -4.572 1.00 82.31 78 ALA A CA 1
ATOM 576 C C . ALA A 1 78 ? 0.849 2.188 -5.284 1.00 82.31 78 ALA A C 1
ATOM 578 O O . ALA A 1 78 ? 1.241 2.501 -6.398 1.00 82.31 78 ALA A O 1
ATOM 579 N N . ALA A 1 79 ? 1.127 0.996 -4.742 1.00 78.88 79 ALA A N 1
ATOM 580 C CA . ALA A 1 79 ? 2.019 0.025 -5.392 1.00 78.88 79 ALA A CA 1
ATOM 581 C C . ALA A 1 79 ? 1.633 -0.296 -6.855 1.00 78.88 79 ALA A C 1
ATOM 583 O O . ALA A 1 79 ? 2.452 -0.095 -7.755 1.00 78.88 79 ALA A O 1
ATOM 584 N N . PRO A 1 80 ? 0.407 -0.781 -7.151 1.00 80.56 80 PRO A N 1
ATOM 585 C CA . PRO A 1 80 ? -0.001 -1.033 -8.525 1.00 80.56 80 PRO A CA 1
ATOM 586 C C . PRO A 1 80 ? -0.110 0.261 -9.338 1.00 80.56 80 PRO A C 1
ATOM 588 O O . PRO A 1 80 ? 0.220 0.242 -10.521 1.00 80.56 80 PRO A O 1
ATOM 591 N N . ALA A 1 81 ? -0.519 1.385 -8.738 1.00 83.50 81 ALA A N 1
ATOM 592 C CA . ALA A 1 81 ? -0.581 2.664 -9.444 1.00 83.50 81 ALA A CA 1
ATOM 593 C C . ALA A 1 81 ? 0.807 3.132 -9.909 1.00 83.50 81 ALA A C 1
ATOM 595 O O . ALA A 1 81 ? 0.961 3.516 -11.068 1.00 83.50 81 ALA A O 1
ATOM 596 N N . THR A 1 82 ? 1.826 3.039 -9.055 1.00 83.62 82 THR A N 1
ATOM 597 C CA . THR A 1 82 ? 3.213 3.370 -9.392 1.00 83.62 82 THR A CA 1
ATOM 598 C C . THR A 1 82 ? 3.712 2.496 -10.525 1.00 83.62 82 THR A C 1
ATOM 600 O O . TH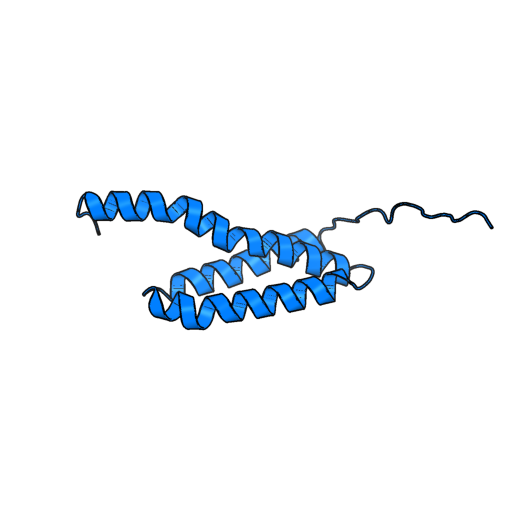R A 1 82 ? 4.260 3.022 -11.491 1.00 83.62 82 THR A O 1
ATOM 603 N N . LEU A 1 83 ? 3.467 1.184 -10.470 1.00 81.44 83 LEU A N 1
ATOM 604 C CA . LEU A 1 83 ? 3.847 0.294 -11.565 1.00 81.44 83 LEU A CA 1
ATOM 605 C C . LEU A 1 83 ? 3.159 0.701 -12.873 1.00 81.44 83 LEU A C 1
ATOM 607 O O . LEU A 1 83 ? 3.829 0.831 -13.891 1.00 81.44 83 LEU A O 1
ATOM 611 N N . VAL A 1 84 ? 1.854 0.975 -12.853 1.00 84.88 84 VAL A N 1
ATOM 612 C CA . VAL A 1 84 ? 1.105 1.400 -14.048 1.00 84.88 84 VAL A CA 1
ATOM 613 C C . VAL A 1 84 ? 1.627 2.722 -14.620 1.00 84.88 84 VAL A C 1
ATOM 615 O O . VAL A 1 84 ? 1.669 2.875 -15.838 1.00 84.88 84 VAL A O 1
ATOM 618 N N . VAL A 1 85 ? 2.037 3.668 -13.774 1.00 85.75 85 VAL A N 1
ATOM 619 C CA . VAL A 1 85 ? 2.532 4.985 -14.209 1.00 85.75 85 VAL A CA 1
ATOM 620 C C . VAL A 1 85 ? 3.983 4.919 -14.698 1.00 85.75 85 VAL A C 1
ATOM 622 O O . VAL A 1 85 ? 4.310 5.529 -15.717 1.00 85.75 85 VAL A O 1
ATOM 625 N N . PHE A 1 86 ? 4.855 4.178 -14.011 1.00 83.19 86 PHE A N 1
ATOM 626 C CA . PHE A 1 86 ? 6.295 4.170 -14.291 1.00 83.19 86 PHE A CA 1
ATOM 627 C C . PHE A 1 86 ? 6.739 3.092 -15.286 1.00 83.19 86 PHE A C 1
ATOM 629 O O . PHE A 1 86 ? 7.655 3.365 -16.065 1.00 83.19 86 PHE A O 1
ATOM 636 N N . LEU A 1 87 ? 6.113 1.905 -15.329 1.00 83.31 87 LEU A N 1
ATOM 637 C CA . LEU A 1 87 ? 6.512 0.850 -16.281 1.00 83.31 87 LEU A CA 1
ATOM 638 C C . LEU A 1 87 ? 6.465 1.312 -17.742 1.00 83.31 87 LEU A C 1
ATOM 640 O O . LEU A 1 87 ? 7.422 1.025 -18.458 1.00 83.31 87 LEU A O 1
ATOM 644 N N . PRO A 1 88 ? 5.422 2.022 -18.221 1.00 85.19 88 PRO A N 1
ATOM 645 C CA . PRO A 1 88 ? 5.376 2.451 -19.615 1.00 85.19 88 PRO A CA 1
ATOM 646 C C . PRO A 1 88 ? 6.553 3.356 -19.986 1.00 85.19 88 PRO A C 1
ATOM 648 O O . PRO A 1 88 ? 7.182 3.158 -21.023 1.00 85.19 88 PRO A O 1
ATOM 651 N N . GLY A 1 89 ? 6.889 4.315 -19.115 1.00 85.94 89 GLY A N 1
ATOM 652 C CA . GLY A 1 89 ? 8.041 5.195 -19.307 1.00 85.94 89 GLY A CA 1
ATOM 653 C C . GLY A 1 89 ? 9.366 4.436 -19.253 1.00 85.94 89 GLY A C 1
ATOM 654 O O . GLY A 1 89 ? 10.244 4.676 -20.079 1.00 85.94 89 GLY A O 1
ATOM 655 N N . PHE A 1 90 ? 9.487 3.474 -18.335 1.00 82.88 90 PHE A N 1
ATOM 656 C CA . PHE A 1 90 ? 10.664 2.614 -18.227 1.00 82.88 90 PHE A CA 1
ATOM 657 C C . PHE A 1 90 ? 10.874 1.763 -19.488 1.00 82.88 90 PHE A C 1
ATOM 659 O O . PHE A 1 90 ? 11.972 1.745 -20.041 1.00 82.88 90 PHE A O 1
ATOM 666 N N . PHE A 1 91 ? 9.823 1.115 -19.999 1.00 84.62 91 PHE A N 1
ATOM 667 C CA . PHE A 1 91 ? 9.901 0.338 -21.239 1.00 84.62 91 PHE A CA 1
ATOM 668 C C . PHE A 1 91 ? 10.188 1.213 -22.458 1.00 84.62 91 PHE A C 1
ATOM 670 O O . PHE A 1 91 ? 10.926 0.791 -23.345 1.00 84.62 91 PHE A O 1
ATOM 677 N N . LEU A 1 92 ? 9.656 2.438 -22.495 1.00 89.31 92 LEU A N 1
ATOM 678 C CA . LEU A 1 92 ? 9.982 3.393 -23.550 1.00 89.31 92 LEU A CA 1
ATOM 679 C C . LEU A 1 92 ? 11.467 3.780 -23.507 1.00 89.31 92 LEU A C 1
ATOM 681 O O . LEU A 1 92 ? 12.126 3.767 -24.541 1.00 89.31 92 LEU A O 1
ATOM 685 N N . ALA A 1 93 ? 12.013 4.071 -22.324 1.00 88.06 93 ALA A N 1
ATOM 686 C CA . ALA A 1 93 ? 13.432 4.383 -22.160 1.00 88.06 93 ALA A CA 1
ATOM 687 C C . ALA A 1 93 ? 14.333 3.203 -22.566 1.00 88.06 93 ALA A C 1
ATOM 689 O O . ALA A 1 93 ? 15.326 3.411 -23.263 1.00 88.06 93 ALA A O 1
ATOM 690 N N . GLN A 1 94 ? 13.948 1.975 -22.206 1.00 83.19 94 GLN A N 1
ATOM 691 C CA . GLN A 1 94 ? 14.649 0.753 -22.608 1.00 83.19 94 GLN A CA 1
ATOM 692 C C . GLN A 1 94 ? 14.599 0.539 -24.130 1.00 83.19 94 GLN A C 1
ATOM 694 O O . GLN A 1 94 ? 15.616 0.235 -24.748 1.00 83.19 94 GLN A O 1
ATOM 699 N N . ALA A 1 95 ? 13.444 0.760 -24.765 1.00 89.00 95 ALA A N 1
ATOM 700 C CA . ALA A 1 95 ? 13.302 0.665 -26.221 1.00 89.00 95 ALA A CA 1
ATOM 701 C C . ALA A 1 95 ? 14.154 1.706 -26.972 1.00 89.00 95 ALA A C 1
ATOM 703 O O . ALA A 1 95 ? 14.576 1.463 -28.101 1.00 89.00 95 ALA A O 1
ATOM 704 N N . LEU A 1 96 ? 14.419 2.852 -26.339 1.00 93.19 96 LEU A N 1
ATOM 705 C CA . LEU A 1 96 ? 15.294 3.909 -26.851 1.00 93.19 96 LEU A CA 1
ATOM 706 C C . LEU A 1 96 ? 16.778 3.703 -26.493 1.00 93.19 96 LEU A C 1
ATOM 708 O O . LEU A 1 96 ? 17.615 4.491 -26.930 1.00 93.19 96 LEU A O 1
ATOM 712 N N . GLY A 1 97 ? 17.114 2.672 -25.710 1.00 87.19 97 GLY A N 1
ATOM 713 C CA . GLY A 1 97 ? 18.481 2.385 -25.270 1.00 87.19 97 GLY A CA 1
ATOM 714 C C . GLY A 1 97 ? 19.043 3.378 -24.246 1.00 87.19 97 GLY A C 1
ATOM 715 O O . GLY A 1 97 ? 20.261 3.503 -24.134 1.00 87.19 97 GLY A O 1
ATOM 716 N N . LEU A 1 98 ? 18.186 4.107 -23.519 1.00 77.62 98 LEU A N 1
ATOM 717 C CA . LEU A 1 98 ? 18.616 5.008 -22.439 1.00 77.62 98 LEU A CA 1
ATOM 718 C C . LEU A 1 98 ? 18.949 4.269 -21.132 1.00 77.62 98 LEU A C 1
ATOM 720 O O . LEU A 1 98 ? 19.639 4.837 -20.285 1.00 77.62 98 LEU A O 1
ATOM 724 N N . VAL A 1 99 ? 18.428 3.049 -20.958 1.00 70.19 99 VAL A N 1
ATOM 725 C CA . VAL A 1 99 ? 18.595 2.167 -19.789 1.00 70.19 99 VAL A CA 1
ATOM 726 C C . VAL A 1 99 ? 18.680 0.720 -20.251 1.00 70.19 99 VAL A C 1
ATOM 728 O O . VAL A 1 99 ? 17.943 0.373 -21.203 1.00 70.19 99 VAL A O 1
#

Radius of gyration: 17.79 Å; chains: 1; bounding box: 58×25×43 Å

Organism: NCBI:txid39694

Sequence (99 aa):
MVNDARPQRVSYGPATFVAALVNILIVEVALWLTVPWIALAVFVVPLLVVDVVVAAILTSRSGTLAQVGRGMLIGLIAAPATLVVFLPGFFLAQALGLV